Protein AF-A0A0N4TUU6-F1 (afdb_monomer)

Mean predicted aligned error: 6.48 Å

Secondary structure (DSSP, 8-state):
-HHHHTTSTHHHHHHHHHHHHHHTTTSTTHHHHHHHHHHHHGGGGGGS--

Organism: Brugia pahangi (NCBI:txid6280)

Radius of gyration: 9.83 Å; Cα contacts (8 Å, |Δi|>4): 43; chains: 1; bounding box: 22×18×25 Å

pLDDT: mean 73.18, std 8.05, range [51.53, 83.88]

Structure (mmCIF, N/CA/C/O backbone):
data_AF-A0A0N4TUU6-F1
#
_entry.id   AF-A0A0N4TUU6-F1
#
loop_
_atom_site.group_PDB
_atom_site.id
_atom_site.type_symbol
_atom_site.label_atom_id
_atom_site.label_alt_id
_atom_site.label_comp_id
_atom_site.label_asym_id
_atom_site.label_entity_id
_atom_site.label_seq_id
_atom_site.pdbx_PDB_ins_code
_atom_site.Cartn_x
_atom_site.Cartn_y
_atom_site.Cartn_z
_atom_site.occupancy
_atom_site.B_iso_or_equiv
_atom_site.auth_seq_id
_atom_site.auth_comp_id
_atom_site.auth_asym_id
_atom_site.auth_atom_id
_atom_site.pdbx_PDB_model_num
ATOM 1 N N . MET A 1 1 ? -12.396 -12.211 4.281 1.00 51.53 1 MET A N 1
ATOM 2 C CA . MET A 1 1 ? -11.116 -11.688 4.809 1.00 51.53 1 MET A CA 1
ATOM 3 C C . MET A 1 1 ? -11.070 -10.158 4.852 1.00 51.53 1 MET A C 1
ATOM 5 O O . MET A 1 1 ? -10.709 -9.639 5.897 1.00 51.53 1 MET A O 1
ATOM 9 N N . ILE A 1 2 ? -11.589 -9.430 3.855 1.00 54.53 2 ILE A N 1
ATOM 10 C CA . ILE A 1 2 ? -11.655 -7.947 3.826 1.00 54.53 2 ILE A CA 1
ATOM 11 C C . ILE A 1 2 ? -12.254 -7.259 5.076 1.00 54.53 2 ILE A C 1
ATOM 13 O O . ILE A 1 2 ? -11.737 -6.246 5.543 1.00 54.53 2 ILE A O 1
ATOM 17 N N . LYS A 1 3 ? -13.330 -7.796 5.676 1.00 51.75 3 LYS A N 1
ATOM 18 C CA . LYS A 1 3 ? -14.021 -7.129 6.806 1.00 51.75 3 LYS A CA 1
ATOM 19 C C . LYS A 1 3 ? -13.165 -6.977 8.077 1.00 51.75 3 LYS A C 1
ATOM 21 O O . LYS A 1 3 ? -13.503 -6.154 8.924 1.00 51.75 3 LYS A O 1
ATOM 26 N N . ARG 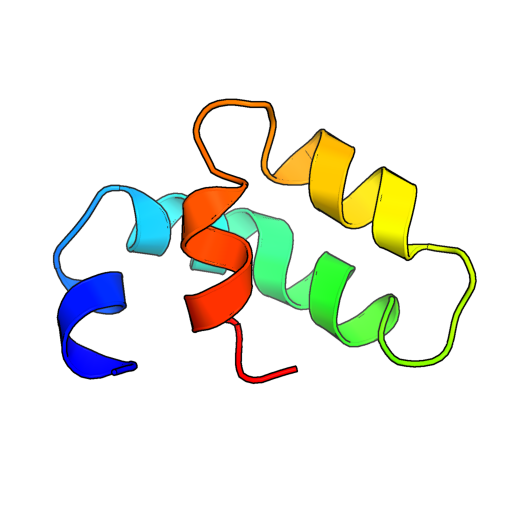A 1 4 ? -12.082 -7.755 8.233 1.00 55.12 4 ARG A N 1
ATOM 27 C CA . ARG A 1 4 ? -11.136 -7.599 9.357 1.00 55.12 4 ARG A CA 1
ATOM 28 C C . ARG A 1 4 ? -10.159 -6.444 9.132 1.00 55.12 4 ARG A C 1
ATOM 30 O O . ARG A 1 4 ? -9.793 -5.786 10.096 1.00 55.12 4 ARG A O 1
ATOM 37 N N . CYS A 1 5 ? -9.813 -6.154 7.884 1.00 63.94 5 CYS A N 1
ATOM 38 C CA . CYS A 1 5 ? -8.818 -5.150 7.519 1.00 63.94 5 CYS A CA 1
ATOM 39 C C . CYS A 1 5 ? -9.301 -3.713 7.745 1.00 63.94 5 CYS A C 1
ATOM 41 O O . CYS A 1 5 ? -8.549 -2.865 8.208 1.00 63.94 5 CYS A O 1
ATOM 43 N N . PHE A 1 6 ? -10.594 -3.460 7.529 1.00 62.03 6 PHE A N 1
ATOM 44 C CA . PHE A 1 6 ? -11.217 -2.159 7.801 1.00 62.03 6 PHE A CA 1
ATOM 45 C C . PHE A 1 6 ? -11.385 -1.833 9.297 1.00 62.03 6 PHE A C 1
ATOM 47 O O . PHE A 1 6 ? -11.813 -0.731 9.636 1.00 62.03 6 PHE A O 1
ATOM 54 N N . ARG A 1 7 ? -11.080 -2.778 10.200 1.00 63.16 7 ARG A N 1
ATOM 55 C CA . ARG A 1 7 ? -11.175 -2.608 11.662 1.00 63.16 7 ARG 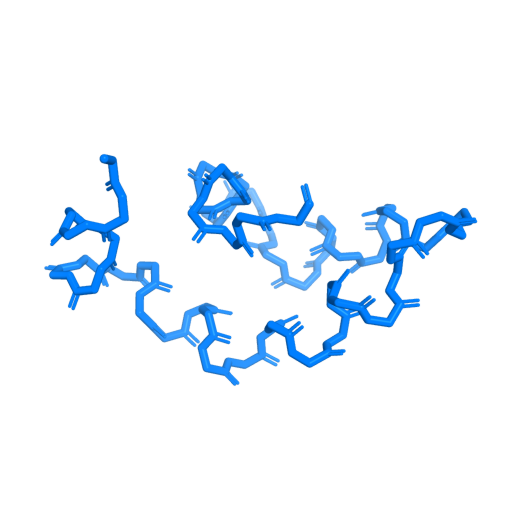A CA 1
ATOM 56 C C . ARG A 1 7 ? -9.815 -2.506 12.361 1.00 63.16 7 ARG A C 1
ATOM 58 O O . ARG A 1 7 ? -9.784 -2.422 13.585 1.00 63.16 7 ARG A O 1
ATOM 65 N N . THR A 1 8 ? -8.711 -2.527 11.620 1.00 68.94 8 THR A N 1
ATOM 66 C CA . THR A 1 8 ? -7.348 -2.475 12.166 1.00 68.94 8 THR A CA 1
ATOM 67 C C . THR A 1 8 ? -6.569 -1.307 11.565 1.00 68.94 8 THR A C 1
ATOM 69 O O . THR A 1 8 ? -7.077 -0.590 10.705 1.00 68.94 8 THR A O 1
ATOM 72 N N . ILE A 1 9 ? -5.309 -1.146 11.985 1.00 73.31 9 ILE A N 1
ATOM 73 C CA . ILE A 1 9 ? -4.351 -0.186 11.411 1.00 73.31 9 ILE A CA 1
ATOM 74 C C . ILE A 1 9 ? -4.231 -0.304 9.882 1.00 73.31 9 ILE A C 1
ATOM 76 O O . ILE A 1 9 ? -3.858 0.649 9.209 1.00 73.31 9 ILE A O 1
ATOM 80 N N . CYS A 1 10 ? -4.605 -1.456 9.314 1.00 75.06 10 CYS A N 1
ATOM 81 C CA . CYS A 1 10 ? -4.675 -1.660 7.875 1.00 75.06 10 CYS A CA 1
ATOM 82 C C . CYS A 1 10 ? -5.639 -0.709 7.172 1.00 75.06 10 CYS A C 1
ATOM 84 O O . CYS A 1 10 ? -5.442 -0.463 5.993 1.00 75.06 10 CYS A O 1
ATOM 86 N N . LYS A 1 11 ? -6.645 -0.146 7.852 1.00 75.94 11 LYS A N 1
ATOM 87 C CA . LYS A 1 11 ? -7.522 0.866 7.257 1.00 75.94 11 LYS A CA 1
ATOM 88 C C . LYS A 1 11 ? -6.730 2.103 6.822 1.00 75.94 11 LYS A C 1
ATOM 90 O O . LYS A 1 11 ? -6.927 2.566 5.704 1.00 75.94 11 LYS A O 1
ATOM 95 N N . ASP A 1 12 ? -5.834 2.595 7.671 1.00 77.62 12 ASP A N 1
ATOM 96 C CA . ASP A 1 12 ? -5.039 3.792 7.380 1.00 77.62 12 ASP A CA 1
ATOM 97 C C . ASP A 1 12 ? -4.037 3.504 6.255 1.00 77.62 12 ASP A C 1
ATOM 99 O O . ASP A 1 12 ? -3.982 4.233 5.268 1.00 77.62 12 ASP A O 1
ATOM 103 N N . TRP A 1 13 ? -3.359 2.351 6.320 1.00 78.69 13 TRP A N 1
ATOM 104 C CA . TRP A 1 13 ? -2.472 1.887 5.247 1.00 78.69 13 TRP A CA 1
ATOM 105 C C . TRP A 1 13 ? -3.207 1.648 3.925 1.00 78.69 13 TRP A C 1
ATOM 107 O O . TRP A 1 13 ? -2.655 1.920 2.865 1.00 78.69 13 TRP A O 1
ATOM 117 N N . ILE A 1 14 ? -4.448 1.154 3.960 1.00 75.44 14 ILE A N 1
ATOM 118 C CA . ILE A 1 14 ? -5.287 1.016 2.766 1.00 75.44 14 ILE A CA 1
ATOM 119 C C . ILE A 1 14 ? -5.602 2.396 2.201 1.00 75.44 14 ILE A C 1
ATOM 121 O O . ILE A 1 14 ? -5.363 2.629 1.026 1.00 75.44 14 ILE A O 1
ATOM 125 N N . HIS A 1 15 ? -6.054 3.348 3.0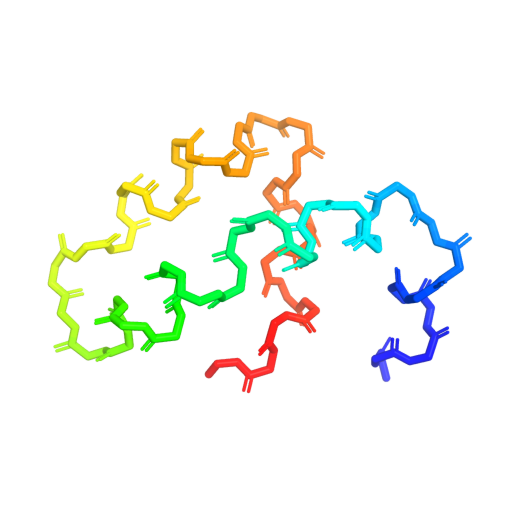10 1.00 76.62 15 HIS A N 1
ATOM 126 C CA . HIS A 1 15 ? -6.319 4.695 2.507 1.00 76.62 15 HIS A CA 1
ATOM 127 C C . HIS A 1 15 ? -5.076 5.371 1.900 1.00 76.62 15 HIS A C 1
ATOM 129 O O . HIS A 1 15 ? -5.202 6.032 0.869 1.00 76.62 15 HIS A O 1
ATOM 135 N N . GLU A 1 16 ? -3.891 5.176 2.481 1.00 78.44 16 GLU A N 1
ATOM 136 C CA . GLU A 1 16 ? -2.658 5.814 2.001 1.00 78.44 16 GLU A CA 1
ATOM 137 C C . GLU A 1 16 ? -1.974 5.079 0.847 1.00 78.44 16 GLU A C 1
ATOM 139 O O . GLU A 1 16 ? -1.478 5.724 -0.074 1.00 78.44 16 GLU A O 1
ATOM 144 N N . CYS A 1 17 ? -1.945 3.746 0.868 1.00 80.44 17 CYS A N 1
ATOM 145 C CA . CYS A 1 17 ? -1.172 2.945 -0.082 1.00 80.44 17 CYS A CA 1
ATOM 146 C C . CYS A 1 17 ? -2.034 2.246 -1.140 1.00 80.44 17 CYS A C 1
ATOM 148 O O . CYS A 1 17 ? -1.474 1.748 -2.111 1.00 80.44 17 CYS A O 1
ATOM 150 N N . HIS A 1 18 ? -3.370 2.199 -1.021 1.00 78.12 18 HIS A N 1
ATOM 151 C CA . HIS A 1 18 ? -4.207 1.389 -1.929 1.00 78.12 18 HIS A CA 1
ATOM 152 C C . HIS A 1 18 ? -4.136 1.879 -3.355 1.00 78.12 18 HIS A C 1
ATOM 154 O O . HIS A 1 18 ? -3.943 1.079 -4.258 1.00 78.12 18 HIS A O 1
ATOM 160 N N . TRP A 1 19 ? -4.209 3.192 -3.556 1.00 76.81 19 TRP A N 1
ATOM 161 C CA . TRP A 1 19 ? -4.069 3.777 -4.885 1.00 76.81 19 TRP A CA 1
ATOM 162 C C . TRP A 1 19 ? -2.713 3.426 -5.519 1.00 76.81 19 TRP A C 1
ATOM 164 O O . TRP A 1 19 ? -2.637 3.168 -6.715 1.00 76.81 19 TR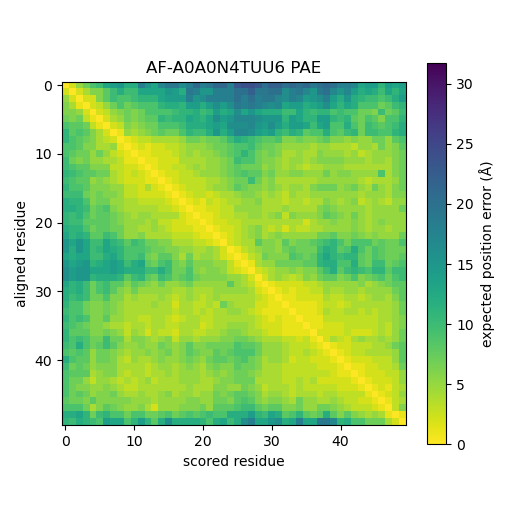P A O 1
ATOM 174 N N . PHE A 1 20 ? -1.643 3.365 -4.723 1.00 76.12 20 PHE A N 1
ATOM 175 C CA . PHE A 1 20 ? -0.306 3.044 -5.210 1.00 76.12 20 PHE A CA 1
ATOM 176 C C . PHE A 1 20 ? -0.143 1.544 -5.493 1.00 76.12 20 PHE A C 1
ATOM 178 O O . PHE A 1 20 ? 0.409 1.152 -6.520 1.00 76.12 20 PHE A O 1
ATOM 185 N N . CYS A 1 21 ? -0.643 0.700 -4.594 1.00 76.94 21 CYS A N 1
ATOM 186 C CA . CYS A 1 21 ? -0.587 -0.749 -4.719 1.00 76.94 21 CYS A CA 1
ATOM 187 C C . CYS A 1 21 ? -1.508 -1.279 -5.835 1.00 76.94 21 CYS A C 1
ATOM 189 O O . CYS A 1 21 ? -1.132 -2.226 -6.522 1.00 76.94 21 CYS A O 1
ATOM 191 N N . ASP A 1 22 ? -2.647 -0.629 -6.085 1.00 78.25 22 ASP A N 1
ATOM 192 C CA . ASP A 1 22 ? -3.536 -0.909 -7.222 1.00 78.25 22 ASP A CA 1
ATOM 193 C C . ASP A 1 22 ? -2.869 -0.556 -8.558 1.00 78.25 22 ASP A C 1
ATOM 195 O O . ASP A 1 22 ? -2.859 -1.355 -9.492 1.00 78.25 22 ASP A O 1
ATOM 199 N N . LEU A 1 23 ? -2.154 0.573 -8.620 1.00 74.31 23 LEU A N 1
ATOM 200 C CA . LEU A 1 23 ? -1.312 0.922 -9.772 1.00 74.31 23 LEU A CA 1
ATOM 201 C C . LEU A 1 23 ? -0.108 -0.017 -9.957 1.00 74.31 23 LEU A C 1
ATOM 203 O O . LEU A 1 23 ? 0.429 -0.132 -11.064 1.00 74.31 23 LEU A O 1
ATOM 207 N N . ALA A 1 24 ? 0.333 -0.678 -8.886 1.00 71.31 24 ALA A N 1
ATOM 208 C CA . ALA A 1 24 ? 1.407 -1.661 -8.923 1.00 71.31 24 ALA A CA 1
ATOM 209 C C . ALA A 1 24 ? 0.949 -3.043 -9.416 1.00 71.31 24 ALA A C 1
ATOM 211 O O . ALA A 1 24 ? 1.798 -3.889 -9.716 1.00 71.31 24 ALA A O 1
ATOM 212 N N . LYS A 1 25 ? -0.362 -3.277 -9.552 1.00 68.44 25 LYS A N 1
ATOM 213 C CA . LYS A 1 25 ? -0.921 -4.540 -10.039 1.00 68.44 25 LYS A CA 1
ATOM 214 C C . LYS A 1 25 ? -0.407 -4.855 -11.448 1.00 68.44 25 LYS A C 1
ATOM 216 O O . LYS A 1 25 ? -0.587 -4.089 -12.392 1.00 68.44 25 LYS A O 1
ATOM 221 N N . GLY A 1 26 ? 0.285 -5.988 -11.582 1.00 67.00 26 GLY A N 1
ATOM 222 C CA . GLY A 1 26 ? 0.889 -6.428 -12.847 1.00 67.00 26 GLY A CA 1
ATOM 223 C C . GLY A 1 26 ? 2.141 -5.650 -13.276 1.00 67.00 26 GLY A C 1
ATOM 224 O O . GLY A 1 26 ? 2.593 -5.802 -14.409 1.00 67.00 26 GLY A O 1
ATOM 225 N N . ARG A 1 27 ? 2.714 -4.820 -12.395 1.00 74.19 27 ARG A N 1
ATOM 226 C CA . ARG A 1 27 ? 3.953 -4.069 -12.636 1.00 74.19 27 ARG A CA 1
ATOM 227 C C . ARG A 1 27 ? 5.027 -4.467 -11.615 1.00 74.19 27 ARG A C 1
ATOM 229 O O . ARG A 1 27 ? 4.690 -4.875 -10.507 1.00 74.19 27 ARG A O 1
ATOM 236 N N . PRO A 1 28 ? 6.324 -4.266 -11.908 1.00 71.25 28 PRO A N 1
ATOM 237 C CA . PRO A 1 28 ? 7.418 -4.465 -10.946 1.00 71.25 28 PRO A CA 1
ATOM 238 C C . PRO A 1 28 ? 7.449 -3.388 -9.836 1.00 71.25 28 PRO A C 1
ATOM 240 O O . PRO A 1 28 ? 8.501 -3.024 -9.328 1.00 71.25 28 PRO A O 1
ATOM 243 N N . LEU A 1 29 ? 6.292 -2.827 -9.478 1.00 70.81 29 LEU A N 1
ATOM 244 C CA . LEU A 1 29 ? 6.121 -1.811 -8.438 1.00 70.81 29 LEU A CA 1
ATOM 245 C C . LEU A 1 29 ? 5.670 -2.433 -7.105 1.00 70.81 29 LEU A C 1
ATOM 247 O O . LEU A 1 29 ? 5.419 -1.705 -6.147 1.00 70.81 29 LEU A O 1
ATOM 251 N N . TYR A 1 30 ? 5.593 -3.768 -7.038 1.00 74.81 30 TYR A N 1
ATOM 252 C CA . TYR A 1 30 ? 5.303 -4.526 -5.820 1.00 74.81 30 TYR A CA 1
ATOM 253 C C . TYR A 1 30 ? 6.225 -4.121 -4.663 1.00 74.81 30 TYR A C 1
ATOM 255 O O . TYR A 1 30 ? 5.742 -3.844 -3.567 1.00 74.81 30 TYR A O 1
ATOM 263 N N . ASP A 1 31 ? 7.527 -3.974 -4.920 1.00 79.06 31 ASP A N 1
ATOM 264 C CA . ASP A 1 31 ? 8.495 -3.580 -3.891 1.00 79.06 31 ASP A CA 1
ATOM 265 C C . ASP A 1 31 ? 8.202 -2.189 -3.325 1.00 79.06 31 ASP A C 1
ATOM 267 O O . ASP A 1 31 ? 8.262 -1.985 -2.117 1.00 79.06 31 ASP A O 1
ATOM 271 N N . ARG A 1 32 ? 7.770 -1.248 -4.172 1.00 80.38 32 ARG A N 1
ATOM 272 C CA . ARG A 1 32 ? 7.376 0.093 -3.723 1.00 80.38 32 ARG A CA 1
ATOM 273 C C . ARG A 1 32 ? 6.067 0.085 -2.933 1.00 80.38 32 ARG A C 1
ATOM 275 O O . ARG A 1 32 ? 5.902 0.877 -2.010 1.00 80.38 32 ARG A O 1
ATOM 282 N N . CYS A 1 33 ? 5.136 -0.812 -3.266 1.00 79.69 33 CYS A N 1
ATOM 283 C CA . CYS A 1 33 ? 3.931 -1.007 -2.460 1.00 79.69 33 CYS A CA 1
ATOM 284 C C . CYS A 1 33 ? 4.317 -1.549 -1.075 1.00 79.69 33 CYS A C 1
ATOM 286 O O . CYS A 1 33 ? 3.823 -1.063 -0.060 1.00 79.69 33 CYS A O 1
ATOM 288 N N . MET A 1 34 ? 5.277 -2.476 -1.017 1.00 80.38 34 MET A N 1
ATOM 289 C CA . MET A 1 34 ? 5.815 -3.003 0.239 1.00 80.38 34 MET A CA 1
ATOM 290 C C . MET A 1 34 ? 6.652 -1.992 1.031 1.00 80.38 34 MET A C 1
ATOM 292 O O . MET A 1 34 ? 6.692 -2.077 2.261 1.00 80.38 34 MET A O 1
ATOM 296 N N . GLU A 1 35 ? 7.283 -1.021 0.368 1.00 83.88 35 GLU A N 1
ATOM 297 C CA . GLU A 1 35 ? 7.887 0.147 1.018 1.00 83.88 35 GLU A CA 1
ATOM 298 C C . GLU A 1 35 ? 6.820 1.053 1.639 1.00 83.88 35 GLU A C 1
ATOM 300 O O . GLU A 1 35 ? 6.953 1.402 2.812 1.00 83.88 35 GLU A O 1
ATOM 305 N N . CYS A 1 36 ? 5.743 1.367 0.903 1.00 83.00 36 CYS A N 1
ATOM 306 C CA . CYS A 1 36 ? 4.624 2.177 1.403 1.00 83.00 36 CYS A CA 1
ATOM 307 C C . CYS A 1 36 ? 3.975 1.526 2.626 1.00 83.00 36 CYS A C 1
ATOM 309 O O . CYS A 1 36 ? 3.797 2.165 3.655 1.00 83.00 36 CYS A O 1
ATOM 311 N N . LEU A 1 37 ? 3.704 0.222 2.549 1.00 80.50 37 LEU A N 1
ATOM 312 C CA . LEU A 1 37 ? 3.154 -0.542 3.662 1.00 80.50 37 LEU A CA 1
ATOM 313 C C . LEU A 1 37 ? 4.140 -0.690 4.825 1.00 80.50 37 LEU A C 1
ATOM 315 O O . LEU A 1 37 ? 3.725 -0.945 5.955 1.00 80.50 37 LEU A O 1
ATOM 319 N N . SER A 1 38 ? 5.442 -0.523 4.586 1.00 82.62 38 SER A N 1
ATOM 320 C CA . SER A 1 38 ? 6.500 -0.782 5.560 1.00 82.62 38 SER A CA 1
ATOM 321 C C . SER A 1 38 ? 6.426 -2.202 6.152 1.00 82.62 38 SER A C 1
ATOM 323 O O . SER A 1 38 ? 5.562 -3.017 5.835 1.00 82.62 38 SER A O 1
ATOM 325 N N . TRP A 1 39 ? 7.333 -2.550 7.064 1.00 78.56 39 TRP A N 1
ATOM 326 C CA . TRP A 1 39 ? 7.284 -3.846 7.757 1.00 78.56 39 TRP A CA 1
ATOM 327 C C . TRP A 1 39 ? 5.992 -4.029 8.570 1.00 78.56 39 TRP A C 1
ATOM 329 O O . TRP A 1 39 ? 5.493 -5.148 8.687 1.00 78.56 39 TRP A O 1
ATOM 339 N N . LYS A 1 40 ? 5.425 -2.929 9.088 1.00 77.00 40 LYS A N 1
ATOM 340 C CA . LYS A 1 40 ? 4.199 -2.943 9.895 1.00 77.00 40 LYS A CA 1
ATOM 341 C C . LYS A 1 40 ? 2.942 -3.204 9.077 1.00 77.00 40 LYS A C 1
ATOM 343 O O . LYS A 1 40 ? 2.058 -3.862 9.598 1.00 77.00 40 LYS A O 1
ATOM 348 N N . GLY A 1 41 ? 2.843 -2.722 7.844 1.00 77.31 41 GLY A N 1
ATOM 349 C CA . GLY A 1 41 ? 1.655 -2.845 6.996 1.00 77.31 41 GLY A CA 1
ATOM 350 C C . GLY A 1 41 ? 1.736 -3.967 5.962 1.00 77.31 41 GLY A C 1
ATOM 351 O O . GLY A 1 41 ? 0.757 -4.192 5.264 1.00 77.31 41 GLY A O 1
ATOM 352 N N . ARG A 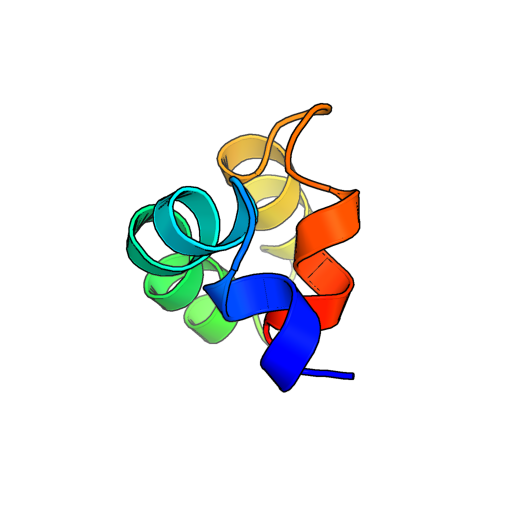1 42 ? 2.845 -4.718 5.855 1.00 78.75 42 ARG A N 1
ATOM 353 C CA . ARG A 1 42 ? 2.954 -5.869 4.926 1.00 78.75 42 ARG A CA 1
ATOM 354 C C . ARG A 1 42 ? 1.822 -6.884 5.081 1.00 78.75 42 ARG A C 1
ATOM 356 O O . ARG A 1 42 ? 1.289 -7.353 4.087 1.00 78.75 42 ARG A O 1
ATOM 363 N N . HIS A 1 43 ? 1.419 -7.180 6.316 1.00 78.75 43 HIS A N 1
ATOM 364 C CA . HIS A 1 43 ? 0.285 -8.071 6.600 1.00 78.75 43 HIS A CA 1
ATOM 365 C C . HIS A 1 43 ? -1.061 -7.498 6.125 1.00 78.75 43 HIS A C 1
ATOM 367 O O . HIS A 1 43 ? -2.039 -8.224 5.986 1.00 78.75 43 HIS A O 1
ATOM 373 N N . CYS A 1 44 ? -1.118 -6.189 5.876 1.00 78.12 44 CYS A N 1
ATOM 374 C CA . CYS A 1 44 ? -2.268 -5.546 5.274 1.00 78.12 44 CYS A CA 1
ATOM 375 C C . CYS A 1 44 ? -2.296 -5.738 3.760 1.00 78.12 44 CYS A C 1
ATOM 377 O O . CYS A 1 44 ? -3.360 -5.537 3.204 1.00 78.12 44 CYS A O 1
ATOM 379 N N . TYR A 1 45 ? -1.206 -6.136 3.086 1.00 76.00 45 TYR A N 1
ATOM 380 C CA . TYR A 1 45 ? -1.197 -6.350 1.631 1.00 76.00 45 TYR A CA 1
ATOM 381 C C . TYR A 1 45 ? -2.275 -7.350 1.184 1.00 76.00 45 TYR A C 1
ATOM 383 O O . TYR A 1 45 ? -2.994 -7.107 0.221 1.00 76.00 45 TYR A O 1
ATOM 391 N N . GLU A 1 46 ? -2.474 -8.416 1.964 1.00 75.69 46 GLU A N 1
ATOM 392 C CA . GLU A 1 46 ? -3.532 -9.416 1.753 1.0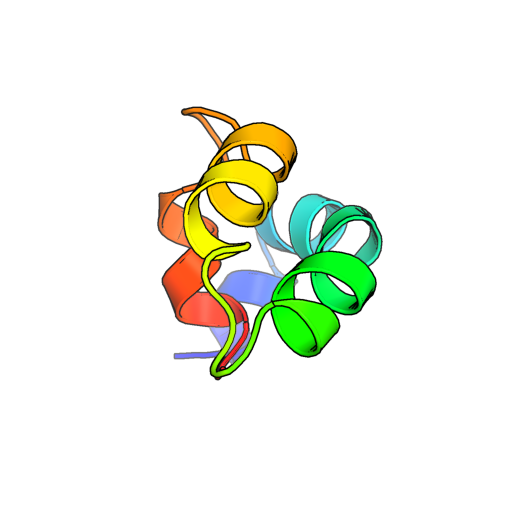0 75.69 46 GLU A CA 1
ATOM 393 C C . GLU A 1 46 ? -4.952 -8.822 1.825 1.00 75.69 46 GLU A C 1
ATOM 395 O O . GLU A 1 46 ? -5.922 -9.442 1.397 1.00 75.69 46 GLU A O 1
ATOM 400 N N . CYS A 1 47 ? -5.094 -7.619 2.380 1.00 74.38 47 CYS A N 1
ATOM 401 C CA . CYS A 1 47 ? -6.351 -6.891 2.457 1.00 74.38 47 CYS A CA 1
ATOM 402 C C . CYS A 1 47 ? -6.650 -6.024 1.238 1.00 74.38 47 CYS A C 1
ATOM 404 O O . CYS A 1 47 ? -7.790 -5.577 1.115 1.00 74.38 47 CYS A O 1
ATOM 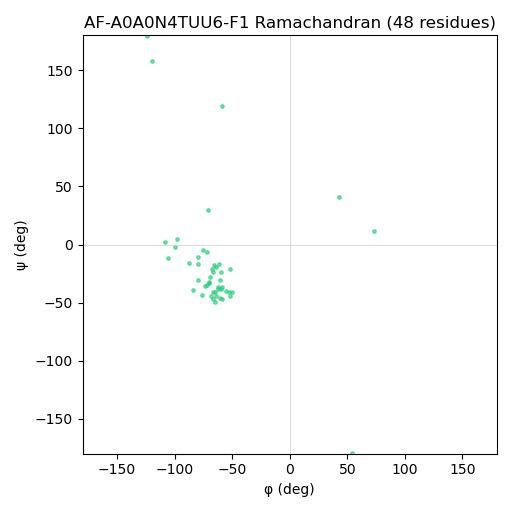406 N N . PHE A 1 48 ? -5.659 -5.739 0.390 1.00 70.94 48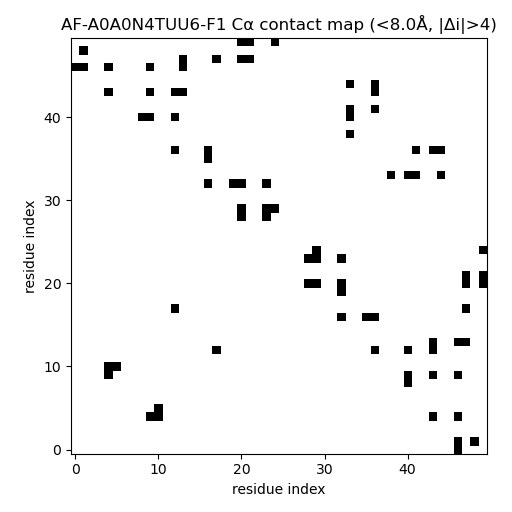 PHE A N 1
ATOM 407 C CA . PHE A 1 48 ? -5.850 -4.870 -0.773 1.00 70.94 48 PHE A CA 1
ATOM 408 C C . PHE A 1 48 ? -6.602 -5.571 -1.911 1.00 70.94 48 PHE A C 1
ATOM 410 O O . PHE A 1 48 ? -6.939 -4.899 -2.875 1.00 70.94 48 PHE A O 1
ATOM 417 N N . ASP A 1 49 ? -6.902 -6.873 -1.779 1.00 63.50 49 ASP A N 1
ATOM 418 C CA . ASP A 1 49 ? -7.648 -7.693 -2.756 1.00 63.50 49 ASP A CA 1
ATOM 419 C C . ASP A 1 49 ? -7.200 -7.416 -4.211 1.00 63.50 49 ASP A C 1
ATOM 421 O O . ASP A 1 49 ? -8.009 -7.268 -5.131 1.00 63.50 49 ASP A O 1
ATOM 425 N N . LEU A 1 5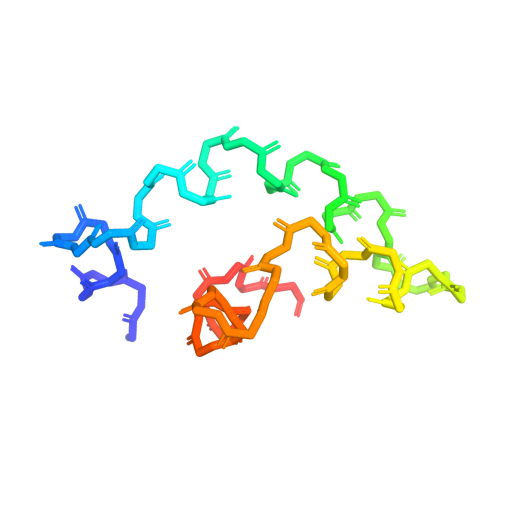0 ? -5.874 -7.271 -4.376 1.00 59.47 50 LEU A N 1
ATOM 426 C CA . LEU A 1 50 ? -5.179 -6.993 -5.635 1.00 59.47 50 LEU A CA 1
ATOM 427 C C . LEU A 1 50 ? -5.079 -8.244 -6.494 1.00 59.47 50 LEU A C 1
ATOM 429 O O . LEU A 1 50 ? -4.744 -9.324 -5.968 1.00 59.47 50 LEU A O 1
#

Foldseek 3Di:
DLVVCCVDPNVVLCVFLLVVVVVCVVHPCNVVSCVSCDPVRPVSNVNSVD

Sequence (50 aa):
MIKRCFRTICKDWIHECHWFCDLAKGRPLYDRCMECLSWKGRHCYECFDL

Solvent-accessible surface area (backbone atoms only — not comparable to full-atom values): 2976 Å² total; per-residue (Å²): 119,55,81,61,33,70,74,44,76,36,37,59,49,41,73,73,35,40,72,56,39,60,70,17,63,98,44,98,37,52,65,58,35,46,57,68,33,32,88,85,32,47,80,37,56,80,49,67,79,120